Protein AF-A0A371DFW1-F1 (afdb_monomer)

Structure (mmCIF, N/CA/C/O backbone):
data_AF-A0A371DFW1-F1
#
_entry.id   AF-A0A371DFW1-F1
#
loop_
_atom_site.group_PDB
_atom_site.id
_atom_site.type_symbol
_atom_site.label_atom_id
_atom_site.label_alt_id
_atom_site.label_comp_id
_atom_site.label_asym_id
_atom_site.label_entity_id
_atom_site.label_seq_id
_atom_site.pdbx_PDB_ins_code
_atom_site.Cartn_x
_atom_site.Cartn_y
_atom_site.Cartn_z
_atom_site.occupancy
_atom_site.B_iso_or_equiv
_atom_site.auth_seq_id
_atom_site.auth_comp_id
_atom_site.auth_asym_id
_atom_site.auth_atom_id
_atom_site.pdbx_PDB_model_num
ATOM 1 N N . MET A 1 1 ? -9.911 18.999 1.290 1.00 45.75 1 MET A N 1
ATOM 2 C CA . MET A 1 1 ? -9.704 18.127 2.466 1.00 45.75 1 MET A CA 1
ATOM 3 C C . MET A 1 1 ? -8.585 17.160 2.118 1.00 45.75 1 MET A C 1
ATOM 5 O O . MET A 1 1 ? -8.818 16.271 1.317 1.00 45.75 1 MET A O 1
ATOM 9 N N . MET A 1 2 ? -7.360 17.387 2.597 1.00 48.72 2 MET A N 1
ATOM 10 C CA . MET A 1 2 ? -6.234 16.503 2.268 1.00 48.72 2 MET A CA 1
ATOM 11 C C . MET A 1 2 ? -6.153 15.381 3.298 1.00 48.72 2 MET A C 1
ATOM 13 O O . MET A 1 2 ? -5.675 15.570 4.415 1.00 48.72 2 MET A O 1
ATOM 17 N N . ILE A 1 3 ? -6.659 14.212 2.920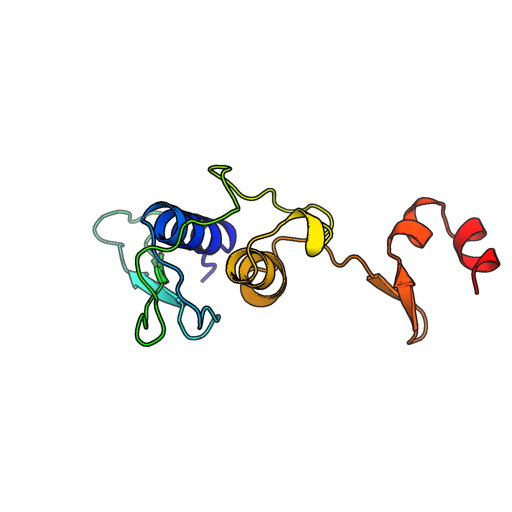 1.00 62.00 3 ILE A N 1
ATOM 18 C CA . ILE A 1 3 ? -6.304 12.959 3.576 1.00 62.00 3 ILE A CA 1
ATOM 19 C C . ILE A 1 3 ? -4.834 12.694 3.235 1.00 62.00 3 ILE A C 1
ATOM 21 O O . ILE A 1 3 ? -4.445 12.770 2.075 1.00 62.00 3 ILE A O 1
ATOM 25 N N . SER A 1 4 ? -3.996 12.426 4.235 1.00 81.62 4 SER A N 1
ATOM 26 C CA . SER A 1 4 ? -2.580 12.138 3.984 1.00 81.62 4 SER A CA 1
ATOM 27 C C . SER A 1 4 ? -2.434 10.749 3.358 1.00 81.62 4 SER A C 1
ATOM 29 O O . SER A 1 4 ? -2.675 9.747 4.031 1.00 81.62 4 SER A O 1
ATOM 31 N N . SER A 1 5 ? -1.990 10.685 2.101 1.00 87.31 5 SER A N 1
ATOM 32 C CA . SER A 1 5 ? -1.732 9.431 1.376 1.00 87.31 5 SER A CA 1
ATOM 33 C C . SER A 1 5 ? -0.740 8.517 2.110 1.00 87.31 5 SER A C 1
ATOM 35 O O . SER A 1 5 ? -0.881 7.297 2.105 1.00 87.31 5 SER A O 1
ATOM 37 N N . GLN A 1 6 ? 0.213 9.103 2.842 1.00 91.12 6 GLN A N 1
ATOM 38 C CA . GLN A 1 6 ? 1.147 8.360 3.694 1.00 91.12 6 GLN A CA 1
ATOM 39 C C . GLN A 1 6 ? 0.436 7.640 4.851 1.00 91.12 6 GLN A C 1
ATOM 41 O O . GLN A 1 6 ? 0.819 6.530 5.212 1.00 91.12 6 GLN A O 1
ATOM 46 N N . ARG A 1 7 ? -0.611 8.245 5.435 1.00 91.44 7 ARG A N 1
ATOM 47 C CA . ARG A 1 7 ? -1.401 7.604 6.503 1.00 91.44 7 ARG A CA 1
ATOM 48 C C . ARG A 1 7 ? -2.193 6.421 5.977 1.00 91.44 7 ARG A C 1
ATOM 50 O O . ARG A 1 7 ? -2.217 5.395 6.639 1.00 91.44 7 ARG A O 1
ATOM 57 N N . VAL A 1 8 ? -2.787 6.561 4.793 1.00 94.38 8 VAL A N 1
ATOM 58 C CA . VAL A 1 8 ? -3.532 5.481 4.136 1.00 94.38 8 VAL A CA 1
ATOM 59 C C . VAL A 1 8 ? -2.638 4.254 3.953 1.00 94.38 8 VAL A C 1
ATOM 61 O O . VAL A 1 8 ? -2.977 3.176 4.430 1.00 94.38 8 VAL A O 1
ATOM 64 N N . VAL A 1 9 ? -1.468 4.419 3.328 1.00 95.56 9 VAL A N 1
ATOM 65 C CA . VAL A 1 9 ? -0.524 3.306 3.125 1.00 95.56 9 VAL A CA 1
ATOM 66 C C . VAL A 1 9 ? 0.008 2.775 4.453 1.00 95.56 9 VAL A C 1
ATOM 68 O O . VAL A 1 9 ? 0.161 1.568 4.612 1.00 95.56 9 VAL A O 1
ATOM 71 N N . GLY A 1 10 ? 0.248 3.650 5.433 1.00 95.75 10 GLY A N 1
ATOM 72 C CA . GLY A 1 10 ? 0.644 3.234 6.777 1.00 95.75 10 GLY A CA 1
ATOM 73 C C . GLY A 1 10 ? -0.412 2.376 7.479 1.00 95.75 10 GLY A C 1
ATOM 74 O O . GLY A 1 10 ? -0.060 1.424 8.169 1.00 95.75 10 GLY A O 1
ATOM 75 N N . ASP A 1 11 ? -1.698 2.675 7.300 1.00 96.19 11 ASP A N 1
ATOM 76 C CA . ASP A 1 11 ? -2.788 1.875 7.860 1.00 96.19 11 ASP A CA 1
ATOM 77 C C . ASP A 1 11 ? -2.991 0.565 7.091 1.00 96.19 11 ASP A C 1
ATOM 79 O O . ASP A 1 11 ? -3.185 -0.474 7.722 1.00 96.19 11 ASP A O 1
ATOM 83 N N . LEU A 1 12 ? -2.831 0.572 5.763 1.00 97.56 12 LEU A N 1
ATOM 84 C CA . LEU A 1 12 ? -2.798 -0.657 4.968 1.00 97.56 12 LEU A CA 1
ATOM 85 C C . LEU A 1 12 ? -1.651 -1.568 5.424 1.00 97.56 12 LEU A C 1
ATOM 87 O O . LEU A 1 12 ? -1.859 -2.744 5.693 1.00 97.56 12 LEU A O 1
ATOM 91 N N . LEU A 1 13 ? -0.453 -1.028 5.640 1.00 97.25 13 LEU A N 1
ATOM 92 C CA . LEU A 1 13 ? 0.679 -1.800 6.150 1.00 97.25 13 LEU A CA 1
ATOM 93 C C . LEU A 1 13 ? 0.387 -2.453 7.513 1.00 97.25 13 LEU A C 1
ATOM 95 O O . LEU A 1 13 ? 0.758 -3.605 7.736 1.00 97.25 13 LEU A O 1
ATOM 99 N N . LYS A 1 14 ? -0.331 -1.766 8.412 1.00 97.50 14 LYS A N 1
ATOM 100 C CA . LYS A 1 14 ? -0.767 -2.358 9.691 1.00 97.50 14 LYS A CA 1
ATOM 101 C C . LYS A 1 14 ? -1.731 -3.524 9.486 1.00 97.50 14 LYS A C 1
ATOM 103 O O . LYS A 1 14 ? -1.609 -4.519 10.193 1.00 97.50 14 LYS A O 1
ATOM 108 N N . ILE A 1 15 ? -2.655 -3.420 8.530 1.00 97.94 15 ILE A N 1
ATOM 109 C CA . ILE A 1 15 ? -3.573 -4.509 8.157 1.00 97.94 15 ILE A CA 1
ATOM 110 C C . ILE A 1 15 ? -2.771 -5.729 7.673 1.00 97.94 15 ILE A C 1
ATOM 112 O O . ILE A 1 15 ? -2.977 -6.837 8.166 1.00 97.94 15 ILE A O 1
ATOM 116 N N . HIS A 1 16 ? -1.771 -5.515 6.815 1.00 98.19 16 HIS A N 1
ATOM 117 C CA . HIS A 1 16 ? -0.860 -6.571 6.359 1.00 98.19 16 HIS A CA 1
ATOM 118 C C . HIS A 1 16 ? -0.075 -7.216 7.503 1.00 98.19 16 HIS A C 1
ATOM 120 O O . HIS A 1 16 ? 0.047 -8.439 7.560 1.00 98.19 16 HIS A O 1
ATOM 126 N N . HIS A 1 17 ? 0.445 -6.416 8.436 1.00 97.31 17 HIS A N 1
ATOM 127 C CA . HIS A 1 17 ? 1.149 -6.921 9.617 1.00 97.31 17 HIS A CA 1
ATOM 128 C C . HIS A 1 17 ? 0.225 -7.657 10.597 1.00 97.31 17 HIS A C 1
ATOM 130 O O . HIS A 1 17 ? 0.695 -8.520 11.335 1.00 97.31 17 HIS A O 1
ATOM 136 N N . ALA A 1 18 ? -1.078 -7.371 10.574 1.00 97.44 18 ALA A N 1
ATOM 137 C CA . ALA A 1 18 ? -2.091 -8.118 11.313 1.00 97.44 18 ALA A CA 1
ATOM 138 C C . ALA A 1 18 ? -2.476 -9.452 10.644 1.00 97.44 18 ALA A C 1
ATOM 140 O O . ALA A 1 18 ? -3.339 -10.160 11.157 1.00 97.44 18 ALA A O 1
ATOM 141 N N . GLY A 1 19 ? -1.845 -9.813 9.521 1.00 97.88 19 GLY A N 1
ATOM 142 C CA . GLY A 1 19 ? -2.107 -11.069 8.823 1.00 97.88 19 GLY A CA 1
ATOM 143 C C . GLY A 1 19 ? -3.247 -10.992 7.810 1.00 97.88 19 GLY A C 1
ATOM 144 O O . GLY A 1 19 ? -3.803 -12.028 7.450 1.00 97.88 19 GLY A O 1
ATOM 145 N N . VAL A 1 20 ? -3.613 -9.792 7.351 1.00 98.31 20 VAL A N 1
ATOM 146 C CA . VAL A 1 20 ? -4.730 -9.581 6.421 1.00 98.31 20 VAL A CA 1
ATOM 147 C C . VAL A 1 20 ? -4.240 -8.919 5.136 1.00 98.31 20 VAL A C 1
ATOM 149 O O . VAL A 1 20 ? -3.515 -7.932 5.181 1.00 98.31 20 VAL A O 1
ATOM 152 N N . VAL A 1 21 ? -4.653 -9.437 3.983 1.00 98.19 21 VAL A N 1
ATOM 153 C CA . VAL A 1 21 ? -4.518 -8.760 2.679 1.00 98.19 21 VAL A CA 1
ATOM 154 C C . VAL A 1 21 ? -5.903 -8.328 2.218 1.00 98.19 21 VAL A C 1
ATOM 156 O O . VAL A 1 21 ? -6.845 -9.111 2.339 1.00 98.19 21 VAL A O 1
ATOM 159 N N . HIS A 1 22 ? -6.051 -7.101 1.725 1.00 98.31 22 HIS A N 1
ATOM 160 C CA . HIS A 1 22 ? -7.354 -6.542 1.359 1.00 98.31 22 HIS A CA 1
ATOM 161 C C . HIS A 1 22 ? -7.862 -7.088 0.010 1.00 98.31 22 HIS A C 1
ATOM 163 O O . HIS A 1 22 ? -9.058 -7.299 -0.150 1.00 98.31 22 HIS A O 1
ATOM 169 N N . ASN A 1 23 ? -6.959 -7.359 -0.939 1.00 96.88 23 ASN A N 1
ATOM 170 C CA . ASN A 1 23 ? -7.162 -7.838 -2.322 1.00 96.88 23 ASN A CA 1
ATOM 171 C C . ASN A 1 23 ? -7.994 -6.960 -3.266 1.00 96.88 23 ASN A C 1
ATOM 173 O O . ASN A 1 23 ? -7.960 -7.201 -4.469 1.00 96.88 23 ASN A O 1
ATOM 177 N N . ASP A 1 24 ? -8.700 -5.957 -2.759 1.00 96.31 24 ASP A N 1
ATOM 178 C CA . ASP A 1 24 ? -9.418 -4.967 -3.576 1.00 96.31 24 ASP A CA 1
ATOM 179 C C . ASP A 1 24 ? -9.148 -3.526 -3.110 1.00 96.31 24 ASP A C 1
ATOM 181 O O . ASP A 1 24 ? -10.038 -2.682 -2.993 1.00 96.31 24 ASP A O 1
ATOM 185 N N . PHE A 1 25 ? -7.903 -3.242 -2.723 1.00 96.00 25 PHE A N 1
ATOM 186 C CA . PHE A 1 25 ? -7.544 -1.922 -2.222 1.00 96.00 25 PHE A CA 1
ATOM 187 C C . PHE A 1 25 ? -7.553 -0.866 -3.345 1.00 96.00 25 PHE A C 1
ATOM 189 O O . PHE A 1 25 ? -6.661 -0.827 -4.194 1.00 96.00 25 PHE A O 1
ATOM 196 N N . THR A 1 26 ? -8.538 0.037 -3.314 1.00 93.38 26 THR A N 1
ATOM 197 C CA . THR A 1 26 ? -8.676 1.176 -4.241 1.00 93.38 26 THR A CA 1
ATOM 198 C C . THR A 1 26 ? -9.068 2.451 -3.492 1.00 93.38 26 THR A C 1
ATOM 200 O O . THR A 1 26 ? -9.451 2.407 -2.322 1.00 93.38 26 THR A O 1
ATOM 203 N N . ASP A 1 27 ? -8.987 3.605 -4.155 1.00 91.56 27 ASP A N 1
ATOM 204 C CA . ASP A 1 27 ? -9.400 4.902 -3.601 1.00 91.56 27 ASP A CA 1
ATOM 205 C C . ASP A 1 27 ? -10.871 4.929 -3.151 1.00 91.56 27 ASP A C 1
ATOM 207 O O . ASP A 1 27 ? -11.202 5.558 -2.144 1.00 91.56 27 ASP A O 1
ATOM 211 N N . ARG A 1 28 ? -11.740 4.176 -3.835 1.00 94.06 28 ARG A N 1
ATOM 212 C CA . ARG A 1 28 ? -13.165 4.009 -3.496 1.00 94.06 28 ARG A CA 1
ATOM 213 C C . ARG A 1 28 ? -13.401 3.354 -2.135 1.00 94.06 28 ARG A C 1
ATOM 215 O O . ARG A 1 28 ? -14.456 3.562 -1.542 1.00 94.06 28 ARG A O 1
ATOM 222 N N . HIS A 1 29 ? -12.427 2.600 -1.632 1.00 95.50 29 HIS A N 1
ATOM 223 C CA . HIS A 1 29 ? -12.494 1.895 -0.349 1.00 95.50 29 HIS A CA 1
ATOM 224 C C . HIS A 1 29 ? -11.787 2.661 0.780 1.00 95.50 29 HIS A C 1
ATOM 226 O O . HIS A 1 29 ? -11.509 2.115 1.848 1.00 95.50 29 HIS A O 1
ATOM 232 N N . ILE A 1 30 ? -11.521 3.955 0.569 1.00 94.69 30 ILE A N 1
ATOM 233 C CA . ILE A 1 30 ? -10.981 4.865 1.578 1.00 94.69 30 ILE A CA 1
ATOM 234 C C . ILE A 1 30 ? -12.033 5.923 1.897 1.00 94.69 30 ILE A C 1
ATOM 236 O O . ILE A 1 30 ? -12.402 6.738 1.054 1.00 94.69 30 ILE A O 1
ATOM 240 N N . ILE A 1 31 ? -12.471 5.969 3.153 1.00 94.06 31 ILE A N 1
ATOM 241 C CA . ILE A 1 31 ? -13.424 6.978 3.625 1.00 94.06 31 ILE A CA 1
ATOM 242 C C . ILE A 1 31 ? -12.774 7.952 4.607 1.00 94.06 31 ILE A C 1
ATOM 244 O O . ILE A 1 31 ? -11.833 7.623 5.330 1.00 94.06 31 ILE A O 1
ATOM 248 N N . ALA A 1 32 ? -13.306 9.170 4.668 1.00 91.88 32 ALA A N 1
ATOM 249 C CA . ALA A 1 32 ? -12.921 10.159 5.664 1.00 91.88 32 ALA A CA 1
ATOM 250 C C . ALA A 1 32 ? -13.783 10.004 6.921 1.00 91.88 32 ALA A C 1
ATOM 252 O O . ALA A 1 32 ? -14.954 10.387 6.936 1.00 91.88 32 ALA A O 1
ATOM 253 N N . LYS A 1 33 ? -13.206 9.490 8.008 1.00 90.62 33 LYS A N 1
ATOM 254 C CA . LYS A 1 33 ? -13.866 9.485 9.315 1.00 90.62 33 LYS A CA 1
ATOM 255 C C . LYS A 1 33 ? -13.647 10.823 10.012 1.00 90.62 33 LYS A C 1
ATOM 257 O O . LYS A 1 33 ? -12.508 11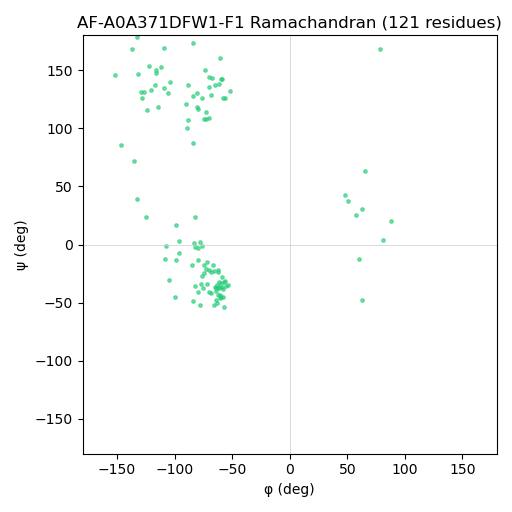.261 10.180 1.00 90.62 33 LYS A O 1
ATOM 262 N N . LYS A 1 34 ? -14.734 11.451 10.460 1.00 90.25 34 LYS A N 1
ATOM 263 C CA . LYS A 1 34 ? -14.666 12.656 11.291 1.00 90.25 34 LYS A CA 1
ATOM 264 C C . LYS A 1 34 ? -14.288 12.275 12.725 1.00 90.25 34 LYS A C 1
ATOM 266 O O . LYS A 1 34 ? -14.952 11.442 13.334 1.00 90.25 34 LYS A O 1
ATOM 271 N N . LEU A 1 35 ? -13.237 12.891 13.253 1.00 87.25 35 LEU A N 1
ATOM 272 C CA . LEU A 1 35 ? -12.728 12.738 14.621 1.00 87.25 35 LEU A CA 1
ATOM 273 C C . LEU A 1 35 ? -12.619 14.092 15.341 1.00 87.25 35 LEU A C 1
ATOM 275 O O . LEU A 1 35 ? -11.816 14.231 16.256 1.00 87.25 35 LEU A O 1
ATOM 279 N N . ALA A 1 36 ? -13.392 15.098 14.920 1.00 81.38 36 ALA A N 1
ATOM 280 C CA . ALA A 1 36 ? -13.300 16.466 15.440 1.00 81.38 36 ALA A CA 1
ATOM 281 C C . ALA A 1 36 ? -13.401 16.548 16.974 1.00 81.38 36 ALA A C 1
ATOM 283 O O . ALA A 1 36 ? -12.694 17.346 17.578 1.00 81.38 36 ALA A O 1
ATOM 284 N N . ASP A 1 37 ? -14.204 15.680 17.594 1.00 87.19 37 ASP A N 1
ATOM 285 C CA . ASP A 1 37 ? -14.386 15.641 19.051 1.00 87.19 37 ASP A CA 1
ATOM 286 C C . ASP A 1 37 ? -13.143 15.121 19.798 1.00 87.19 37 ASP A C 1
ATOM 288 O O . ASP A 1 37 ? -12.963 15.393 20.981 1.00 87.19 37 ASP A O 1
ATOM 292 N N . LEU A 1 38 ? -12.273 14.373 19.111 1.00 83.19 38 LEU A N 1
ATOM 293 C CA . LEU A 1 38 ? -11.057 13.767 19.667 1.00 83.19 38 LEU A CA 1
ATOM 294 C C . LEU A 1 38 ? -9.784 14.505 19.238 1.00 83.19 38 LEU A C 1
ATOM 296 O O . LEU A 1 38 ? -8.788 14.497 19.956 1.00 83.19 38 LEU A O 1
ATOM 300 N N . ASN A 1 39 ? -9.791 15.108 18.049 1.00 82.75 39 ASN A N 1
ATOM 301 C CA . ASN A 1 39 ? -8.668 15.863 17.511 1.00 82.75 39 ASN A CA 1
ATOM 302 C C . ASN A 1 39 ? -9.172 17.039 16.656 1.00 82.75 39 ASN A C 1
ATOM 304 O O . ASN A 1 39 ? -9.278 16.909 15.432 1.00 82.75 39 ASN A O 1
ATOM 308 N N . PRO A 1 40 ? -9.474 18.189 17.283 1.00 81.50 40 PRO A N 1
ATOM 309 C CA . PRO A 1 40 ? -9.995 19.364 16.584 1.00 81.50 40 PRO A CA 1
ATOM 310 C C . PRO A 1 40 ? -9.049 19.898 15.497 1.00 81.50 40 PRO A C 1
ATOM 312 O O . PRO A 1 40 ? -9.510 20.350 14.453 1.00 81.50 40 PRO A O 1
ATOM 315 N N . GLU A 1 41 ? -7.734 19.779 15.707 1.00 84.38 41 GLU A N 1
ATOM 316 C CA . GLU A 1 41 ? -6.681 20.231 14.781 1.00 84.38 41 GLU A CA 1
ATOM 317 C C . GLU A 1 41 ? -6.535 19.322 13.550 1.00 84.38 41 GLU A C 1
ATOM 319 O O . GLU A 1 41 ? -6.053 19.733 12.492 1.00 84.38 41 GLU A O 1
ATOM 324 N N . ARG A 1 42 ? -6.937 18.052 13.672 1.00 81.19 42 ARG A N 1
ATOM 325 C CA . ARG A 1 42 ? -6.945 17.066 12.581 1.00 81.19 42 ARG A CA 1
ATOM 326 C C . ARG A 1 42 ? -8.261 16.292 12.603 1.00 81.19 42 ARG A C 1
ATOM 328 O O . ARG A 1 42 ? -8.272 15.103 12.930 1.00 81.19 42 ARG A O 1
ATOM 335 N N . PRO A 1 43 ? -9.371 16.943 12.217 1.00 87.06 43 PRO A N 1
ATOM 336 C CA . PRO A 1 43 ? -10.710 16.408 12.421 1.00 87.06 43 PRO A CA 1
ATOM 337 C C . PRO A 1 43 ? -11.073 15.291 11.439 1.00 87.06 43 PRO A C 1
ATOM 339 O O . PRO A 1 43 ? -12.177 14.765 11.526 1.00 87.06 43 PRO A O 1
ATOM 342 N N . TRP A 1 44 ? -10.187 14.929 10.509 1.00 88.50 44 TRP A N 1
ATOM 343 C CA . TRP A 1 44 ? -10.422 13.912 9.487 1.00 88.50 44 TRP A CA 1
ATOM 344 C C . TRP A 1 44 ? -9.320 12.860 9.507 1.00 88.50 44 TRP A C 1
ATOM 346 O O . TRP A 1 44 ? -8.133 13.191 9.482 1.00 88.50 44 TRP A O 1
ATOM 356 N N . TYR A 1 45 ? -9.723 11.593 9.509 1.00 89.06 45 TYR A N 1
ATOM 357 C CA . TYR A 1 45 ? -8.823 10.449 9.498 1.00 89.06 45 TYR A CA 1
ATOM 358 C C . TYR A 1 45 ? -9.225 9.466 8.386 1.00 89.06 45 TYR A C 1
ATOM 360 O O . TYR A 1 45 ? -10.413 9.150 8.286 1.00 89.06 45 TYR A O 1
ATOM 368 N N . PRO A 1 46 ? -8.287 8.993 7.542 1.00 91.69 46 PRO A N 1
ATOM 369 C CA . PRO A 1 46 ? -8.593 7.965 6.550 1.00 91.69 46 PRO A CA 1
ATOM 370 C C . PRO A 1 46 ? -8.967 6.646 7.210 1.00 91.69 46 PRO A C 1
ATOM 372 O O . PRO A 1 46 ? -8.289 6.194 8.123 1.00 91.69 46 PRO A O 1
ATOM 375 N N . MET A 1 47 ? -9.995 5.984 6.708 1.00 93.69 47 MET A N 1
ATOM 376 C CA . MET A 1 47 ? -10.361 4.642 7.134 1.00 93.69 47 MET A CA 1
ATOM 377 C C . MET A 1 47 ? -10.506 3.755 5.907 1.00 93.69 47 MET A C 1
ATOM 379 O O . MET A 1 47 ? -11.237 4.100 4.982 1.00 93.69 47 MET A O 1
ATOM 383 N N . ILE A 1 48 ? -9.794 2.632 5.918 1.00 96.75 48 ILE A N 1
ATOM 384 C CA . ILE A 1 48 ? -9.906 1.583 4.904 1.00 96.75 48 ILE A CA 1
ATOM 385 C C . ILE A 1 48 ? -11.138 0.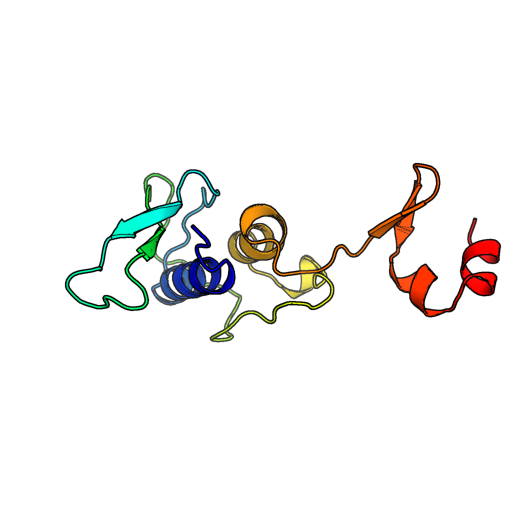746 5.253 1.00 96.75 48 ILE A C 1
ATOM 387 O O . ILE A 1 48 ? -11.314 0.367 6.415 1.00 96.75 48 ILE A O 1
ATOM 391 N N . VAL A 1 49 ? -12.008 0.521 4.275 1.00 97.06 49 VAL A N 1
ATOM 392 C CA . VAL A 1 49 ? -13.281 -0.202 4.412 1.00 97.06 49 VAL A CA 1
ATOM 393 C C . VAL A 1 49 ? -13.429 -1.233 3.295 1.00 97.06 49 VAL A C 1
ATOM 395 O O . VAL A 1 49 ? -12.581 -1.298 2.426 1.00 97.06 49 VAL A O 1
ATOM 398 N N . ASP A 1 50 ? -14.523 -1.995 3.308 1.00 97.06 50 ASP A N 1
ATOM 399 C CA . ASP A 1 50 ? -14.856 -2.997 2.284 1.00 97.06 50 ASP A CA 1
ATOM 400 C C . ASP A 1 50 ? -13.886 -4.191 2.197 1.00 97.06 50 ASP A C 1
ATOM 402 O O . ASP A 1 50 ? -13.235 -4.466 1.194 1.00 97.06 50 ASP A O 1
ATOM 406 N N . PHE A 1 51 ? -13.827 -4.956 3.288 1.00 97.81 51 PHE A N 1
ATOM 407 C CA . PHE A 1 51 ? -13.016 -6.173 3.398 1.00 97.81 51 PHE A CA 1
ATOM 408 C C . PHE A 1 51 ? -13.695 -7.416 2.786 1.00 97.81 51 PHE A C 1
ATOM 410 O O . PHE A 1 51 ? -13.385 -8.534 3.196 1.00 97.81 51 PHE A O 1
ATOM 417 N N . GLY A 1 52 ? -14.632 -7.258 1.843 1.00 97.69 52 GLY A N 1
ATOM 418 C CA . GLY A 1 52 ? -15.354 -8.385 1.233 1.00 97.69 52 GLY A CA 1
ATOM 419 C C . GLY A 1 52 ? -14.436 -9.397 0.534 1.00 97.69 52 GLY A C 1
ATOM 420 O O . GLY A 1 52 ? -14.649 -10.601 0.646 1.00 97.69 52 GLY A O 1
ATOM 421 N N . GLU A 1 53 ? -13.365 -8.907 -0.097 1.00 97.75 53 GLU A N 1
ATOM 422 C CA . GLU A 1 53 ? -12.354 -9.711 -0.807 1.00 97.75 53 GLU A CA 1
ATOM 423 C C . GLU A 1 53 ? -11.110 -10.027 0.047 1.00 97.75 53 GLU A C 1
ATOM 425 O O . GLU A 1 53 ? -10.140 -10.654 -0.411 1.00 97.75 53 GLU A O 1
ATOM 430 N N . ALA A 1 54 ? -11.118 -9.595 1.311 1.00 97.94 54 ALA A N 1
ATOM 431 C CA . ALA A 1 54 ? -9.966 -9.729 2.180 1.00 97.94 54 ALA A CA 1
ATOM 432 C C . ALA A 1 54 ? -9.681 -11.197 2.514 1.00 97.94 54 ALA A C 1
ATOM 434 O O . ALA A 1 54 ? -10.583 -12.009 2.728 1.00 97.94 54 ALA A O 1
ATOM 435 N N . LYS A 1 55 ? -8.394 -11.542 2.609 1.00 97.94 55 LYS A N 1
ATOM 436 C CA . LYS A 1 55 ? -7.944 -12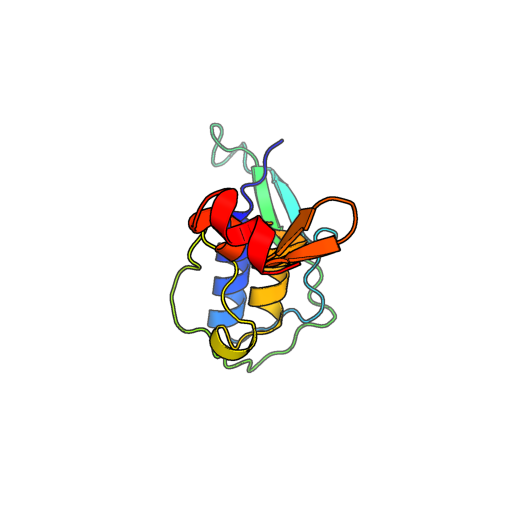.873 3.034 1.00 97.94 55 LYS A CA 1
ATOM 437 C C . LYS A 1 55 ? -7.150 -12.783 4.326 1.00 97.94 55 LYS A C 1
ATOM 439 O O . LYS A 1 55 ? -6.301 -11.904 4.481 1.00 97.94 55 LYS A O 1
ATOM 444 N N . MET A 1 56 ? -7.432 -13.728 5.216 1.00 96.75 56 MET A N 1
ATOM 445 C CA . MET A 1 56 ? -6.716 -13.936 6.474 1.00 96.75 56 MET A CA 1
ATOM 446 C C . MET A 1 56 ? -5.462 -14.793 6.247 1.00 96.75 56 MET A C 1
ATOM 448 O O . MET A 1 56 ? -5.235 -15.294 5.143 1.00 96.75 56 MET A O 1
ATOM 452 N N . ASP A 1 57 ? -4.648 -14.945 7.293 1.00 94.69 57 ASP A N 1
ATOM 453 C CA . ASP A 1 57 ? -3.389 -15.705 7.292 1.00 94.69 57 ASP A CA 1
ATOM 454 C C . ASP A 1 57 ? -2.369 -15.222 6.243 1.00 94.69 57 ASP A C 1
ATOM 456 O O . ASP A 1 57 ? -1.477 -15.949 5.795 1.00 94.69 57 ASP A O 1
ATOM 460 N N . HIS A 1 58 ? -2.471 -13.951 5.853 1.00 95.88 58 HIS A N 1
ATOM 461 C CA . HIS A 1 58 ? -1.544 -13.313 4.939 1.00 95.88 58 HIS A CA 1
ATOM 462 C C . HIS A 1 58 ? -0.195 -13.054 5.617 1.00 95.88 58 HIS A C 1
ATOM 464 O O . HIS A 1 58 ? -0.033 -12.131 6.411 1.00 95.88 58 HIS A O 1
ATOM 470 N N . ASN A 1 59 ? 0.829 -13.811 5.234 1.00 96.69 59 ASN A N 1
ATOM 471 C CA . ASN A 1 59 ? 2.203 -13.493 5.605 1.00 96.69 59 ASN A CA 1
ATOM 472 C C . ASN A 1 59 ? 2.793 -12.466 4.626 1.00 96.69 59 ASN A C 1
ATOM 474 O O . ASN A 1 59 ? 3.418 -12.838 3.629 1.00 96.69 59 ASN A O 1
ATOM 478 N N . CYS A 1 60 ? 2.594 -11.174 4.902 1.00 97.00 60 CYS A N 1
ATOM 479 C CA . CYS A 1 60 ? 3.100 -10.107 4.039 1.00 97.00 60 CYS A CA 1
ATOM 480 C C . CYS A 1 60 ? 4.621 -10.222 3.836 1.00 97.00 60 CYS A C 1
ATOM 482 O O . CYS A 1 60 ? 5.356 -10.274 4.827 1.00 97.00 60 CYS A O 1
ATOM 484 N N . PRO A 1 61 ? 5.130 -10.254 2.588 1.00 95.94 61 PRO A N 1
ATOM 485 C CA . PRO A 1 61 ? 6.566 -10.349 2.336 1.00 95.94 61 PRO A CA 1
ATOM 486 C C . PRO A 1 61 ? 7.307 -9.032 2.611 1.00 95.94 61 PRO A C 1
ATOM 488 O O . PRO A 1 61 ? 8.525 -9.052 2.765 1.00 95.94 61 PRO A O 1
ATOM 491 N N . TYR A 1 62 ? 6.591 -7.906 2.678 1.00 95.06 62 TYR A N 1
ATOM 492 C CA . TYR A 1 62 ? 7.143 -6.621 3.098 1.00 95.06 62 TYR A CA 1
ATOM 493 C C . TYR A 1 62 ? 7.195 -6.587 4.630 1.00 95.06 62 TYR A C 1
ATOM 495 O O . TYR A 1 62 ? 6.160 -6.751 5.272 1.00 95.06 62 TYR A O 1
ATOM 503 N N . LYS A 1 63 ? 8.396 -6.462 5.207 1.00 93.12 63 LYS A N 1
ATOM 504 C CA . LYS A 1 63 ? 8.627 -6.600 6.660 1.00 93.12 63 LYS A CA 1
ATOM 505 C C . LYS A 1 63 ? 8.937 -5.288 7.371 1.00 93.12 63 LYS A C 1
ATOM 507 O O . LYS A 1 63 ? 8.935 -5.252 8.600 1.00 93.12 63 LYS A O 1
ATOM 512 N N . ASP A 1 64 ? 9.209 -4.231 6.619 1.00 93.50 64 ASP A N 1
ATOM 513 C CA . ASP A 1 64 ? 9.503 -2.932 7.202 1.00 93.50 64 ASP A CA 1
ATOM 514 C C . ASP A 1 64 ? 8.232 -2.291 7.760 1.00 93.50 64 ASP A C 1
ATOM 516 O O . ASP A 1 64 ? 7.131 -2.481 7.252 1.00 93.50 64 ASP A O 1
ATOM 520 N N . ASN A 1 65 ? 8.387 -1.477 8.802 1.00 91.50 65 ASN A N 1
ATOM 521 C CA . ASN A 1 65 ? 7.264 -0.813 9.476 1.00 91.50 65 ASN A CA 1
ATOM 522 C C . ASN A 1 65 ? 6.788 0.470 8.781 1.00 91.50 65 ASN A C 1
ATOM 524 O O . ASN A 1 65 ? 5.853 1.120 9.249 1.00 91.50 65 ASN A O 1
ATOM 528 N N . LYS A 1 66 ? 7.452 0.872 7.698 1.00 93.44 66 LYS A N 1
ATOM 529 C CA . LYS A 1 66 ? 7.114 2.059 6.915 1.00 93.44 66 LYS A CA 1
ATOM 530 C C . LYS A 1 66 ? 7.550 1.859 5.472 1.00 93.44 66 LYS A C 1
ATOM 532 O O . LYS A 1 66 ? 8.597 1.268 5.239 1.00 93.44 66 LYS A O 1
ATOM 537 N N . VAL A 1 67 ? 6.785 2.420 4.543 1.00 92.75 67 VAL A N 1
ATOM 538 C CA . VAL A 1 67 ? 7.195 2.536 3.143 1.00 92.75 67 VAL A CA 1
ATOM 539 C C . VAL A 1 67 ? 7.962 3.840 2.950 1.00 92.75 67 VAL A C 1
ATOM 541 O O . VAL A 1 67 ? 7.572 4.877 3.491 1.00 92.75 67 VAL A O 1
ATOM 544 N N . GLU A 1 68 ? 9.056 3.797 2.194 1.00 92.25 68 GLU A N 1
ATOM 545 C CA . GLU A 1 68 ? 9.767 5.003 1.770 1.00 92.25 68 GLU A CA 1
ATOM 546 C C . GLU A 1 68 ? 8.949 5.785 0.739 1.00 92.25 68 GLU A C 1
ATOM 548 O O . GLU A 1 68 ? 8.372 5.220 -0.191 1.00 92.25 68 GLU A O 1
ATOM 553 N N . THR A 1 69 ? 8.885 7.103 0.916 1.00 92.31 69 THR A N 1
ATOM 554 C CA . THR A 1 69 ? 8.034 8.001 0.125 1.00 92.31 69 THR A CA 1
ATOM 555 C C . THR A 1 69 ? 8.869 9.073 -0.551 1.00 92.31 69 THR A C 1
ATOM 557 O O . THR A 1 69 ? 9.900 9.464 -0.009 1.00 92.31 69 THR A O 1
ATOM 560 N N . TYR A 1 70 ? 8.379 9.605 -1.670 1.00 88.31 70 TYR A N 1
ATOM 561 C CA . TYR A 1 70 ? 9.053 10.612 -2.499 1.00 88.31 70 TYR A CA 1
ATOM 562 C C . TYR A 1 70 ? 10.378 10.117 -3.097 1.00 88.31 70 TYR A C 1
ATOM 564 O O . TYR A 1 70 ? 11.311 10.881 -3.318 1.00 88.31 70 TYR A O 1
ATOM 572 N N . ILE A 1 71 ? 10.450 8.812 -3.352 1.00 90.88 71 ILE A N 1
ATOM 573 C CA . ILE A 1 71 ? 11.541 8.156 -4.075 1.00 90.88 71 ILE A CA 1
ATOM 574 C C . ILE A 1 71 ? 11.044 7.703 -5.450 1.00 90.88 71 ILE A C 1
ATOM 576 O O . ILE A 1 71 ? 9.837 7.701 -5.707 1.00 90.88 71 ILE A O 1
ATOM 580 N N . ARG A 1 72 ? 11.955 7.293 -6.336 1.00 89.19 72 ARG A N 1
ATOM 581 C CA . ARG A 1 72 ? 11.575 6.532 -7.538 1.00 89.19 72 ARG A CA 1
ATOM 582 C C . ARG A 1 72 ? 10.879 5.243 -7.130 1.00 89.19 72 ARG A C 1
ATOM 584 O O . ARG A 1 72 ? 11.263 4.630 -6.133 1.00 89.19 72 ARG A O 1
ATOM 591 N N . ALA A 1 73 ? 9.867 4.841 -7.891 1.00 91.69 73 ALA A N 1
ATOM 592 C CA . ALA A 1 73 ? 9.186 3.588 -7.618 1.00 91.69 73 ALA A CA 1
ATOM 593 C C . ALA A 1 73 ? 10.215 2.442 -7.655 1.00 91.69 73 ALA A C 1
ATOM 595 O O . ALA A 1 73 ? 10.933 2.300 -8.650 1.00 91.69 73 ALA A O 1
ATOM 596 N N . PRO A 1 74 ? 10.320 1.618 -6.599 1.00 91.94 74 PRO A N 1
ATOM 597 C CA . PRO A 1 74 ? 11.213 0.468 -6.629 1.00 91.94 74 PRO A CA 1
ATOM 598 C C . PRO A 1 74 ? 10.799 -0.485 -7.755 1.00 91.94 74 PRO A C 1
ATOM 600 O O . PRO A 1 74 ? 9.656 -0.464 -8.218 1.00 91.94 74 PRO A O 1
ATOM 603 N N . ALA A 1 75 ? 11.698 -1.364 -8.196 1.00 89.19 75 ALA A N 1
ATOM 604 C CA . ALA A 1 75 ? 11.294 -2.399 -9.136 1.00 89.19 75 ALA A CA 1
ATOM 605 C C . ALA A 1 75 ? 10.229 -3.298 -8.485 1.00 89.19 75 ALA A C 1
ATOM 607 O O . ALA A 1 75 ? 10.341 -3.700 -7.322 1.00 89.19 75 ALA A O 1
ATOM 608 N N . ARG A 1 76 ? 9.188 -3.657 -9.247 1.00 89.31 76 ARG A N 1
ATOM 609 C CA . ARG A 1 76 ? 8.095 -4.504 -8.739 1.00 89.31 76 ARG A CA 1
ATOM 610 C C . ARG A 1 76 ? 8.610 -5.825 -8.155 1.00 89.31 76 ARG A C 1
ATOM 612 O O . ARG A 1 76 ? 8.042 -6.302 -7.171 1.00 89.31 76 ARG A O 1
ATOM 619 N N . ALA A 1 77 ? 9.658 -6.403 -8.742 1.00 87.38 77 ALA A N 1
ATOM 620 C CA . ALA A 1 77 ? 10.276 -7.642 -8.272 1.00 87.38 77 ALA A CA 1
ATOM 621 C C . ALA A 1 77 ? 10.885 -7.509 -6.862 1.00 87.38 77 ALA A C 1
ATOM 623 O O . ALA A 1 77 ? 10.766 -8.435 -6.059 1.00 87.38 77 ALA A O 1
ATOM 624 N N . ASP A 1 78 ? 11.441 -6.342 -6.529 1.00 89.38 78 ASP A N 1
ATOM 625 C CA . ASP A 1 78 ? 12.151 -6.111 -5.267 1.00 89.38 78 ASP A CA 1
ATOM 626 C C . ASP A 1 78 ? 11.202 -5.803 -4.106 1.00 89.38 78 ASP A C 1
ATOM 628 O O . ASP A 1 78 ? 11.420 -6.260 -2.983 1.00 89.38 78 ASP A O 1
ATOM 632 N N . PHE A 1 79 ? 10.102 -5.090 -4.372 1.00 91.06 79 PHE A N 1
ATOM 633 C CA . PHE A 1 79 ? 9.129 -4.704 -3.341 1.00 91.06 79 PHE A CA 1
ATOM 634 C C . PHE A 1 79 ? 8.270 -5.882 -2.832 1.00 91.06 79 PHE A C 1
ATOM 636 O O . PHE A 1 79 ? 7.738 -5.844 -1.723 1.00 91.06 79 PHE A O 1
ATOM 643 N N . LYS A 1 80 ? 8.165 -6.959 -3.628 1.00 89.38 80 LYS A N 1
ATOM 644 C CA . LYS A 1 80 ? 7.529 -8.264 -3.330 1.00 89.38 80 LYS A CA 1
ATOM 645 C C . LYS A 1 80 ? 6.017 -8.247 -3.047 1.00 89.38 80 LYS A C 1
ATOM 647 O O . LYS A 1 80 ? 5.309 -9.039 -3.670 1.00 89.38 80 LYS A O 1
ATOM 652 N N . CYS A 1 81 ? 5.485 -7.360 -2.204 1.00 96.12 81 CYS A N 1
ATOM 653 C CA . CYS A 1 81 ? 4.051 -7.290 -1.894 1.00 96.12 81 CYS A CA 1
ATOM 654 C C . CYS A 1 81 ? 3.265 -6.553 -2.994 1.00 96.12 81 CYS A C 1
ATOM 656 O O . CYS A 1 81 ? 3.491 -5.371 -3.235 1.00 96.12 81 CYS A O 1
ATOM 658 N N . ALA A 1 82 ? 2.345 -7.253 -3.668 1.00 95.69 82 ALA A N 1
ATOM 659 C CA . ALA A 1 82 ? 1.614 -6.722 -4.824 1.00 95.69 82 ALA A CA 1
ATOM 660 C C . ALA A 1 82 ? 0.682 -5.563 -4.463 1.00 95.69 82 ALA A C 1
ATOM 662 O O . ALA A 1 82 ? 0.754 -4.505 -5.080 1.00 95.69 82 ALA A O 1
ATOM 663 N N . GLU A 1 83 ? -0.165 -5.769 -3.456 1.00 97.31 83 GLU A N 1
ATOM 664 C CA . GLU A 1 83 ? -1.168 -4.792 -3.039 1.00 97.31 83 GLU A CA 1
ATOM 665 C C . GLU A 1 83 ? -0.517 -3.518 -2.503 1.00 97.31 83 GLU A C 1
ATOM 667 O O . GLU A 1 83 ? -0.833 -2.433 -2.976 1.00 97.31 83 GLU A O 1
ATOM 672 N N . LEU A 1 84 ? 0.469 -3.639 -1.607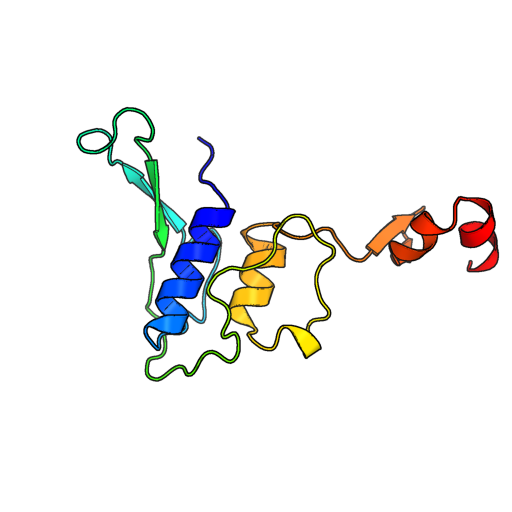 1.00 96.88 84 LEU A N 1
ATOM 673 C CA . LEU A 1 84 ? 1.201 -2.476 -1.100 1.00 96.88 84 LEU A CA 1
ATOM 674 C C . LEU A 1 84 ? 1.934 -1.720 -2.222 1.00 96.88 84 LEU A C 1
ATOM 676 O O . LEU A 1 84 ? 1.976 -0.493 -2.192 1.00 96.88 84 LEU A O 1
ATOM 680 N N . TYR A 1 85 ? 2.477 -2.421 -3.226 1.00 95.94 85 TYR A N 1
ATOM 681 C CA . TYR A 1 85 ? 3.128 -1.776 -4.370 1.00 95.94 85 TYR A CA 1
ATOM 682 C C . TYR A 1 85 ? 2.140 -0.928 -5.175 1.00 95.94 85 TYR A C 1
ATOM 684 O O . TYR A 1 85 ? 2.400 0.242 -5.452 1.00 95.94 85 TYR A O 1
ATOM 692 N N . VAL A 1 86 ? 0.994 -1.518 -5.527 1.00 94.69 86 VAL A N 1
ATOM 693 C CA . VAL A 1 86 ? -0.084 -0.835 -6.254 1.00 94.69 86 VAL A CA 1
ATOM 694 C C . VAL A 1 86 ? -0.633 0.323 -5.423 1.00 94.69 86 VAL A C 1
ATOM 696 O O . VAL A 1 86 ? -0.774 1.425 -5.940 1.00 94.69 86 VAL A O 1
ATOM 699 N N . ALA A 1 87 ? -0.842 0.127 -4.121 1.00 95.44 87 ALA A N 1
ATOM 700 C CA . ALA A 1 87 ? -1.298 1.173 -3.217 1.00 95.44 87 ALA A CA 1
ATOM 701 C C . ALA A 1 87 ? -0.350 2.379 -3.209 1.00 95.44 87 ALA A C 1
ATOM 703 O O . ALA A 1 87 ? -0.809 3.516 -3.292 1.00 95.44 87 ALA A O 1
ATOM 704 N N . CYS A 1 88 ? 0.964 2.152 -3.142 1.00 95.31 88 CYS A N 1
ATOM 705 C CA . CYS A 1 88 ? 1.952 3.232 -3.138 1.00 95.31 88 CYS A CA 1
ATOM 706 C C . CYS A 1 88 ? 2.049 3.945 -4.489 1.00 95.31 88 CYS A C 1
ATOM 708 O O . CYS A 1 88 ? 2.156 5.171 -4.513 1.00 95.31 88 CYS A O 1
ATOM 710 N N . ARG A 1 89 ? 2.012 3.194 -5.596 1.00 92.75 89 ARG A N 1
ATOM 711 C CA . ARG A 1 89 ? 2.172 3.728 -6.954 1.00 92.75 89 ARG A CA 1
ATOM 712 C C . ARG A 1 89 ? 0.905 4.414 -7.468 1.00 92.75 89 ARG A C 1
ATOM 714 O O . ARG A 1 89 ? 0.974 5.555 -7.908 1.00 92.75 89 ARG A O 1
ATOM 721 N N . ASP A 1 90 ? -0.228 3.726 -7.398 1.00 90.31 90 ASP A N 1
ATOM 722 C CA . ASP A 1 90 ? -1.439 4.083 -8.142 1.00 90.31 90 ASP A CA 1
ATOM 723 C C . ASP A 1 90 ? -2.440 4.842 -7.264 1.00 90.31 90 ASP A C 1
ATOM 725 O O . ASP A 1 90 ? -2.952 5.883 -7.673 1.00 90.31 90 ASP A O 1
ATOM 729 N N . THR A 1 91 ? -2.678 4.370 -6.036 1.00 90.44 91 THR A N 1
ATOM 730 C CA . THR A 1 91 ? -3.693 4.959 -5.144 1.00 90.44 91 THR A CA 1
ATOM 731 C C . THR A 1 91 ? -3.160 6.166 -4.373 1.00 90.44 91 THR A C 1
ATOM 733 O O . THR A 1 91 ? -3.802 7.209 -4.296 1.00 90.44 91 THR A O 1
ATOM 736 N N . ALA A 1 92 ? -1.982 6.026 -3.765 1.00 90.31 92 ALA A N 1
ATOM 737 C CA . ALA A 1 92 ? -1.411 7.016 -2.856 1.00 90.31 92 ALA A CA 1
ATOM 738 C C . ALA A 1 92 ? -0.376 7.933 -3.527 1.00 90.31 92 ALA A C 1
ATOM 740 O O . ALA A 1 92 ? -0.018 8.952 -2.932 1.00 90.31 92 ALA A O 1
ATOM 741 N N . GLN A 1 93 ? 0.092 7.571 -4.731 1.00 90.69 93 GLN A N 1
ATOM 742 C CA . GLN A 1 93 ? 1.064 8.319 -5.541 1.00 90.69 93 GLN A CA 1
ATOM 743 C C . GLN A 1 93 ? 2.296 8.766 -4.734 1.00 90.69 93 GLN A C 1
ATOM 745 O O . GLN A 1 93 ? 2.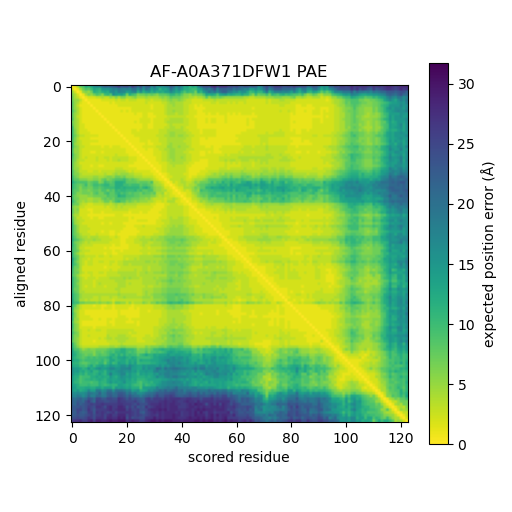762 9.899 -4.822 1.00 90.69 93 GLN A O 1
ATOM 750 N N . LEU A 1 94 ? 2.811 7.867 -3.891 1.00 92.62 94 LEU A N 1
ATOM 751 C CA . LEU A 1 94 ? 3.931 8.143 -2.987 1.00 92.62 94 LEU A CA 1
ATOM 752 C C . LEU A 1 94 ? 5.289 8.074 -3.681 1.00 92.62 94 LEU A C 1
ATOM 754 O O . LEU A 1 94 ? 6.286 8.485 -3.089 1.00 92.62 94 LEU A O 1
ATOM 758 N N . TRP A 1 95 ? 5.343 7.534 -4.894 1.00 93.75 95 TRP A N 1
ATOM 759 C CA . TRP A 1 95 ? 6.572 7.364 -5.654 1.00 93.75 95 TRP A CA 1
ATOM 760 C C . TRP A 1 95 ? 6.549 8.182 -6.933 1.00 93.75 95 TRP A C 1
ATOM 762 O O . TRP A 1 95 ? 5.510 8.349 -7.570 1.00 93.75 95 TRP A O 1
ATOM 772 N N . HIS A 1 96 ? 7.725 8.648 -7.332 1.00 86.56 96 HIS A N 1
ATOM 773 C CA . HIS A 1 96 ? 7.929 9.212 -8.653 1.00 86.56 96 HIS A CA 1
ATOM 774 C C . HIS A 1 96 ? 7.861 8.106 -9.706 1.00 86.56 96 HIS A C 1
ATOM 776 O O . HIS A 1 96 ? 8.313 6.979 -9.481 1.00 86.56 96 HIS A O 1
ATOM 782 N N . SER A 1 97 ? 7.305 8.445 -10.869 1.00 82.31 97 SER A N 1
ATOM 783 C CA . SER A 1 97 ? 7.327 7.560 -12.029 1.00 82.31 97 SER A CA 1
ATOM 784 C C . SER A 1 97 ? 8.770 7.234 -12.418 1.00 82.31 97 SER A C 1
ATOM 786 O O . SER A 1 97 ? 9.641 8.103 -12.394 1.00 82.31 97 SER A O 1
ATOM 788 N N . ASN A 1 98 ? 9.006 5.991 -12.834 1.00 82.94 98 ASN A N 1
ATOM 789 C CA . ASN A 1 98 ? 10.290 5.577 -13.408 1.00 82.94 98 ASN A CA 1
ATOM 790 C C . ASN A 1 98 ? 10.432 5.976 -14.881 1.00 82.94 98 ASN A C 1
ATOM 792 O O . ASN A 1 98 ? 11.474 5.740 -15.484 1.00 82.94 98 ASN A O 1
ATOM 796 N N . HIS A 1 99 ? 9.388 6.571 -15.455 1.00 81.56 99 HIS A N 1
ATOM 797 C CA . HIS A 1 99 ? 9.366 7.026 -16.834 1.00 81.56 99 HIS A CA 1
ATOM 798 C C . HIS A 1 99 ? 8.839 8.454 -16.904 1.00 81.56 99 HIS A C 1
ATOM 800 O O . HIS A 1 99 ? 7.946 8.838 -16.143 1.00 81.56 99 HIS A O 1
ATOM 806 N N . MET A 1 100 ? 9.363 9.208 -17.855 1.00 83.56 100 MET A N 1
ATOM 807 C CA . MET A 1 100 ? 8.837 10.494 -18.279 1.00 83.56 100 MET A CA 1
ATOM 808 C C . MET A 1 100 ? 8.382 10.396 -19.732 1.00 83.56 100 MET A C 1
ATOM 810 O O . MET A 1 100 ? 8.936 9.624 -20.511 1.00 83.56 100 MET A O 1
ATOM 814 N N . GLU A 1 101 ? 7.376 11.176 -20.104 1.00 82.25 101 GLU A N 1
ATOM 815 C CA . GLU A 1 101 ? 6.939 11.256 -21.493 1.00 82.25 101 GLU A CA 1
ATOM 816 C C . GLU A 1 101 ? 7.702 12.375 -22.205 1.00 82.25 101 GLU A C 1
ATOM 818 O O . GLU A 1 101 ? 7.652 13.536 -21.794 1.00 82.25 101 GLU A O 1
ATOM 823 N N . VAL A 1 102 ? 8.418 12.024 -23.272 1.00 80.75 102 VAL A N 1
ATOM 824 C CA . VAL A 1 102 ? 9.151 12.964 -24.124 1.00 80.75 102 VAL A CA 1
ATOM 825 C C . VAL A 1 102 ? 8.668 12.770 -25.552 1.00 80.75 102 VAL A C 1
ATOM 827 O O . VAL A 1 102 ? 8.828 11.698 -26.125 1.00 80.75 102 VAL A O 1
ATOM 830 N N . PHE A 1 103 ? 8.034 13.798 -26.122 1.00 86.75 103 PHE A N 1
ATOM 831 C CA . PHE A 1 103 ? 7.451 13.754 -27.472 1.00 86.75 103 PHE A CA 1
ATOM 832 C C . PHE A 1 103 ? 6.539 12.533 -27.726 1.00 86.75 103 PHE A C 1
ATOM 834 O O . PHE A 1 103 ? 6.533 11.973 -28.819 1.00 86.75 103 PHE A O 1
ATOM 841 N N . GLY A 1 104 ? 5.764 12.112 -26.719 1.00 83.69 104 GLY A N 1
ATOM 842 C CA . GLY A 1 104 ? 4.863 10.957 -26.816 1.00 83.69 104 GLY A CA 1
ATOM 843 C C . GLY A 1 104 ? 5.535 9.593 -26.624 1.00 83.69 104 GLY A C 1
ATOM 844 O O . GLY A 1 104 ? 4.874 8.565 -26.756 1.00 83.69 104 GLY A O 1
ATOM 845 N N . VAL A 1 105 ? 6.832 9.560 -26.308 1.00 82.50 105 VAL A N 1
ATOM 846 C CA . VAL A 1 105 ? 7.581 8.334 -26.010 1.00 82.50 105 VAL A CA 1
ATOM 847 C C . VAL A 1 105 ? 7.837 8.251 -24.509 1.00 82.50 105 VAL A C 1
ATOM 849 O O . VAL A 1 105 ? 8.304 9.209 -23.893 1.00 82.50 105 VAL A O 1
ATOM 852 N N . ALA A 1 106 ? 7.530 7.100 -23.911 1.00 82.56 106 ALA A N 1
ATOM 853 C CA . ALA A 1 106 ? 7.884 6.817 -22.526 1.00 82.56 106 ALA A CA 1
ATOM 854 C C . ALA A 1 106 ? 9.387 6.520 -22.435 1.00 82.56 106 ALA A C 1
ATOM 856 O O . ALA A 1 106 ? 9.847 5.459 -22.854 1.00 82.56 106 ALA A O 1
ATOM 857 N N . CYS A 1 107 ? 10.138 7.459 -21.873 1.00 82.25 107 CYS A N 1
ATOM 858 C CA . CYS A 1 107 ? 11.575 7.355 -21.666 1.00 82.25 107 CYS A CA 1
ATOM 859 C C . CYS A 1 107 ? 11.869 7.056 -20.190 1.00 82.25 107 CYS A C 1
ATOM 861 O O . CYS A 1 107 ? 11.226 7.651 -19.319 1.00 82.25 107 CYS A O 1
ATOM 863 N N . PRO A 1 108 ? 12.834 6.178 -19.870 1.00 82.69 108 PRO A N 1
ATOM 864 C CA . PRO A 1 108 ? 13.335 6.015 -18.509 1.00 82.69 108 PRO A CA 1
ATOM 865 C C . PRO A 1 108 ? 13.752 7.360 -17.904 1.00 82.69 108 PRO A C 1
ATOM 867 O O . PRO A 1 108 ? 14.468 8.140 -18.529 1.00 82.69 108 PRO A O 1
ATOM 870 N N . ILE A 1 109 ? 13.312 7.640 -16.675 1.00 79.94 109 ILE A N 1
ATOM 871 C CA . ILE A 1 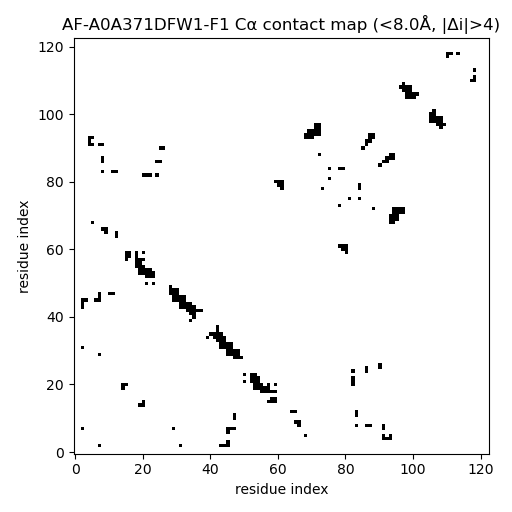109 ? 13.598 8.922 -16.009 1.00 79.94 109 ILE A CA 1
ATOM 872 C C . ILE A 1 109 ? 15.094 9.111 -15.711 1.00 79.94 109 ILE A C 1
ATOM 874 O O . ILE A 1 109 ? 15.563 10.235 -15.591 1.00 79.94 109 ILE A O 1
ATOM 878 N N . GLU A 1 110 ? 15.851 8.017 -15.636 1.00 79.81 110 GLU A N 1
ATOM 879 C CA . GLU A 1 110 ? 17.312 8.021 -15.499 1.00 79.81 110 GLU A CA 1
ATOM 880 C C . GLU A 1 110 ? 18.019 8.748 -16.652 1.00 79.81 110 GLU A C 1
ATOM 882 O O . GLU A 1 110 ? 19.048 9.375 -16.436 1.00 79.81 110 GLU A O 1
ATOM 887 N N . TRP A 1 111 ? 17.430 8.789 -17.852 1.00 76.69 111 TRP A N 1
ATOM 888 C CA . TRP A 1 111 ? 18.003 9.536 -18.980 1.00 76.69 111 TRP A CA 1
ATOM 889 C C . TRP A 1 111 ? 17.999 11.050 -18.765 1.00 76.69 111 TRP A C 1
ATOM 891 O O . TRP A 1 111 ? 18.701 11.764 -19.478 1.00 76.69 111 TRP A O 1
ATOM 901 N N . ALA A 1 112 ? 17.193 11.547 -17.823 1.00 71.38 112 ALA A N 1
ATOM 902 C CA . ALA A 1 112 ? 17.177 12.953 -17.441 1.00 71.38 112 ALA A CA 1
ATOM 903 C C . ALA A 1 112 ? 18.251 13.294 -16.395 1.00 71.38 112 ALA A C 1
ATOM 905 O O . ALA A 1 112 ? 18.584 14.470 -16.247 1.00 71.38 112 ALA A O 1
ATOM 906 N N . ASP A 1 113 ? 18.805 12.297 -15.694 1.00 72.69 113 ASP A N 1
ATOM 907 C CA . ASP A 1 113 ? 19.841 12.518 -14.676 1.00 72.69 113 ASP A CA 1
ATOM 908 C C . ASP A 1 113 ? 21.181 12.910 -15.310 1.00 72.69 113 ASP A C 1
ATOM 910 O O . ASP A 1 113 ? 21.910 13.737 -14.763 1.00 72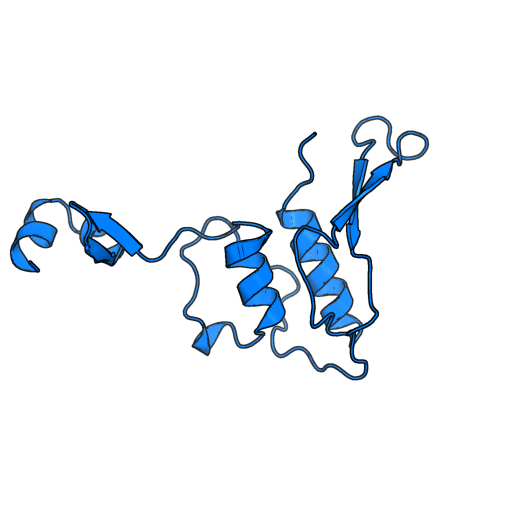.69 113 ASP A O 1
ATOM 914 N N . ASP A 1 114 ? 21.470 12.366 -16.495 1.00 68.00 114 ASP A N 1
ATOM 915 C CA . ASP A 1 114 ? 22.725 12.579 -17.226 1.00 68.00 114 ASP A CA 1
ATOM 916 C C . ASP A 1 114 ? 22.741 13.883 -18.056 1.00 68.00 114 ASP A C 1
ATOM 918 O O . ASP A 1 114 ? 23.723 14.202 -18.732 1.00 68.00 114 ASP A O 1
ATOM 922 N N . GLY A 1 115 ? 21.660 14.669 -17.997 1.00 61.06 115 GLY A N 1
ATOM 923 C CA . GLY A 1 115 ? 21.505 15.923 -18.729 1.00 61.06 115 GLY A CA 1
ATOM 924 C C . GLY A 1 115 ? 21.132 15.751 -20.213 1.00 61.06 115 GLY A C 1
ATOM 925 O O . GLY A 1 115 ? 21.200 14.657 -20.777 1.00 61.06 115 GLY A O 1
ATOM 926 N N . PRO A 1 116 ? 20.732 16.846 -20.889 1.00 61.59 116 PRO A N 1
ATOM 927 C CA . PRO A 1 116 ? 20.114 16.798 -22.220 1.00 61.59 116 PRO A CA 1
ATOM 928 C C . PRO A 1 116 ? 21.013 16.211 -23.324 1.00 61.59 116 PRO A C 1
ATOM 930 O O . PRO A 1 116 ? 20.513 15.731 -24.339 1.00 61.59 116 PRO A O 1
ATOM 933 N N . GLU A 1 117 ? 22.335 16.225 -23.141 1.00 60.06 117 GLU A N 1
ATOM 934 C CA . GLU A 1 117 ? 23.301 15.695 -24.112 1.00 60.06 117 GLU A CA 1
ATOM 935 C C . GLU A 1 117 ? 23.382 14.160 -24.113 1.00 60.06 117 GLU A C 1
ATOM 937 O O . GLU A 1 117 ? 23.710 13.562 -25.142 1.00 60.06 117 GLU A O 1
ATOM 942 N N . ALA A 1 118 ? 23.077 13.516 -22.983 1.00 57.72 118 ALA A N 1
ATOM 943 C CA . ALA A 1 118 ? 23.038 12.061 -22.872 1.00 57.72 118 ALA A CA 1
ATOM 944 C C . ALA A 1 118 ? 21.728 11.500 -23.439 1.00 57.72 118 ALA A C 1
ATOM 946 O O . ALA A 1 118 ? 21.751 10.535 -24.205 1.00 57.72 118 ALA A O 1
ATOM 947 N N . SER A 1 119 ? 20.603 12.174 -23.170 1.00 53.03 119 SER A N 1
ATOM 948 C CA . SER A 1 119 ? 19.279 11.782 -23.668 1.00 53.03 119 SER A CA 1
ATOM 949 C C . SER A 1 119 ? 19.198 11.781 -25.205 1.00 53.03 119 SER A C 1
ATOM 951 O O . SER A 1 119 ? 18.512 10.945 -25.786 1.00 53.03 119 SER A O 1
ATOM 953 N N . ALA A 1 120 ? 19.935 12.671 -25.885 1.00 59.25 120 ALA A N 1
ATOM 954 C CA . ALA A 1 120 ? 19.955 12.777 -27.350 1.00 59.25 120 ALA A CA 1
ATOM 955 C C . ALA A 1 120 ? 20.686 11.623 -28.069 1.00 59.25 120 ALA A C 1
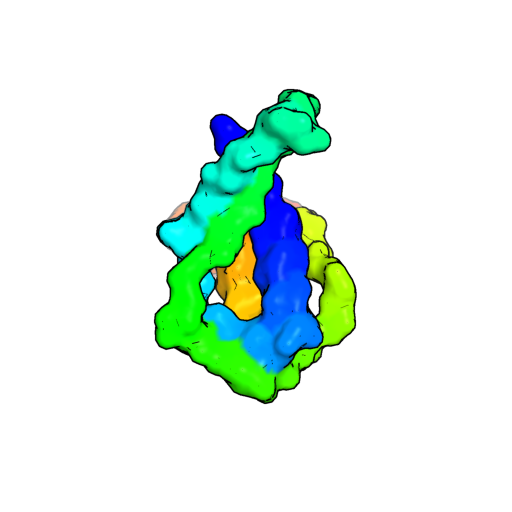ATOM 957 O O . ALA A 1 120 ? 20.550 11.483 -29.281 1.00 59.25 120 ALA A O 1
ATOM 958 N N . LYS A 1 121 ? 21.476 10.812 -27.351 1.00 55.09 121 LYS A N 1
ATOM 959 C CA . LYS A 1 121 ? 22.241 9.685 -27.923 1.00 55.09 121 LYS A CA 1
ATOM 960 C C . LYS A 1 121 ? 21.537 8.332 -27.791 1.00 55.09 121 LYS A C 1
ATOM 962 O O . LYS A 1 121 ? 22.055 7.341 -28.299 1.00 55.09 121 LYS A O 1
ATOM 967 N N . MET A 1 122 ? 20.415 8.280 -27.073 1.00 54.34 122 MET A N 1
ATOM 968 C CA . MET A 1 122 ? 19.681 7.046 -26.757 1.00 54.34 122 MET A CA 1
ATOM 969 C C . MET A 1 122 ? 18.359 6.907 -27.535 1.00 54.34 122 MET A C 1
ATOM 971 O O . MET A 1 122 ? 17.676 5.896 -27.375 1.00 54.34 122 MET A O 1
ATOM 975 N N . ALA A 1 123 ? 18.022 7.903 -28.366 1.00 52.97 123 ALA A N 1
ATOM 976 C CA . ALA A 1 123 ? 16.905 7.909 -29.316 1.00 52.97 123 ALA A CA 1
ATOM 977 C C . ALA A 1 123 ? 17.386 7.549 -30.729 1.00 52.97 123 ALA A C 1
ATOM 979 O O . ALA A 1 123 ? 16.624 6.863 -31.445 1.00 52.97 123 ALA A O 1
#

Solvent-accessible surface area (backbone atoms only — not comparable to full-atom values): 7523 Å² total; per-residue (Å²): 134,85,72,58,42,68,56,50,53,53,51,51,51,50,42,27,72,71,22,32,41,49,83,68,84,47,67,88,34,52,43,79,43,77,37,45,95,82,32,70,94,57,31,62,42,74,39,83,54,79,64,84,64,39,40,73,83,32,80,55,75,57,80,70,98,66,82,89,65,79,39,67,54,72,58,73,81,78,58,63,35,64,66,64,49,47,37,36,54,72,64,40,55,36,35,42,69,62,51,41,77,55,97,89,40,82,37,59,43,70,46,62,74,68,35,76,76,52,43,69,75,78,116

Mean predicted aligned error: 7.21 Å

Foldseek 3Di:
DDAQLQQVLLVQVVCLVQQKDQVPDALVQWDWDACCVPPVPCRTHIDGHDSVVMDGNRNAPQDDSGDDFAEAQPPPVVNVGDRSSCSCVPHSVRHDYQWDADPNDTHGPVQPVVPPVSVVVVD

Organism: NCBI:txid2498619

Sequence (123 aa):
MMISSQRVVGDLLKIHHAGVVHNDFTDRHIIAKKLADLNPERPWYPMIVDFGEAKMDHNCPYKDNKVETYIRAPARADFKCAELYVACRDTAQLWHSNHMEVFGVACPIEWADDGPEASAKMA

Radius of gyration: 17.94 Å; Cα contacts (8 Å, |Δi|>4): 160; chains: 1; bounding box: 39×36×49 Å

pLDDT: mean 87.4, std 12.14, range [45.75, 98.31]

Nearest PDB structures (foldseek):
  6qau-assembly2_B  TM=7.669E-01  e=6.134E-02  Homo sapiens
  6g3c-assembly2_B  TM=7.311E-01  e=1.117E+00  Homo sapiens
  8ds6-assembly1_A  TM=7.215E-01  e=1.772E+00  Homo sapiens
  8c0a-assembly2_B  TM=7.392E-01  e=1.893E+00  Homo sapiens
  8b8n-assembly1_A  TM=7.249E-01  e=2.022E+00  Homo sapiens

Secondary structure (DSSP, 8-state):
----HHHHHHHHHHHHHTT-B-SS--GGGEEEEE-TTT-TTS-EEEEE--GGG-BSS---S---SS---SEEPPPHHHH--HHHHHIIIIIS--EE-SEEEETTEEEEGGGGTT-HHHHTT--